Protein AF-A0A0Q3RUK0-F1 (afdb_monomer_lite)

Foldseek 3Di:
DPPPPDDDDDDPVVVVLVVLLVVLVVQCVDPDPVSHDDPVVNVVSNVPD

Structure (mmCIF, N/CA/C/O backbone):
data_AF-A0A0Q3RUK0-F1
#
_entry.id   AF-A0A0Q3RUK0-F1
#
loop_
_atom_site.group_PDB
_atom_site.id
_atom_site.type_symbol
_atom_site.label_atom_id
_atom_site.label_alt_id
_atom_site.label_comp_id
_atom_site.label_asym_id
_atom_site.label_entity_id
_atom_site.label_seq_id
_atom_site.pdbx_PDB_ins_code
_atom_site.Cartn_x
_atom_site.Cartn_y
_atom_site.Cartn_z
_atom_site.occupancy
_atom_site.B_iso_or_equiv
_atom_site.auth_seq_id
_atom_site.auth_comp_id
_atom_site.auth_asym_id
_atom_site.auth_atom_id
_atom_site.pdbx_PDB_model_num
ATOM 1 N N . GLU A 1 1 ? 1.594 14.034 -35.963 1.00 55.75 1 GLU A N 1
ATOM 2 C CA . GLU A 1 1 ? 1.905 12.664 -35.514 1.00 55.75 1 GLU A CA 1
ATOM 3 C C . GLU A 1 1 ? 2.752 12.670 -34.242 1.00 55.75 1 GLU A C 1
ATOM 5 O O . GLU A 1 1 ? 3.969 12.549 -34.301 1.00 55.75 1 GLU A O 1
ATOM 10 N N . ILE A 1 2 ? 2.118 12.870 -33.081 1.00 67.62 2 ILE A N 1
ATOM 11 C CA . ILE A 1 2 ? 2.741 12.549 -31.789 1.00 67.62 2 ILE A CA 1
ATOM 12 C C . ILE A 1 2 ? 2.559 11.042 -31.645 1.00 67.62 2 ILE A C 1
ATOM 14 O O . ILE A 1 2 ? 1.448 10.576 -31.400 1.00 67.62 2 ILE A O 1
ATOM 18 N N . LEU A 1 3 ? 3.622 10.289 -31.934 1.00 67.50 3 LEU A N 1
ATOM 19 C CA . LEU A 1 3 ? 3.639 8.848 -31.725 1.00 67.50 3 LEU A CA 1
ATOM 20 C C . LEU A 1 3 ? 3.380 8.579 -30.240 1.00 67.50 3 LEU A C 1
ATOM 22 O O . LEU A 1 3 ? 4.042 9.167 -29.389 1.00 67.50 3 LEU A O 1
ATOM 26 N N . ASP A 1 4 ? 2.410 7.706 -29.971 1.00 72.50 4 ASP A N 1
ATOM 27 C CA . ASP A 1 4 ? 2.091 7.117 -28.670 1.00 72.50 4 ASP A CA 1
ATOM 28 C C . ASP A 1 4 ? 3.381 6.632 -27.984 1.00 72.50 4 ASP A C 1
ATOM 30 O O . ASP A 1 4 ? 3.890 5.544 -28.271 1.00 72.50 4 ASP A O 1
ATOM 34 N N . LEU A 1 5 ? 3.971 7.486 -27.139 1.00 74.62 5 LEU A N 1
ATOM 35 C CA . LEU A 1 5 ? 5.178 7.155 -26.399 1.00 74.62 5 LEU A CA 1
ATOM 36 C C . LEU A 1 5 ? 4.759 6.222 -25.272 1.00 74.62 5 LEU A C 1
ATOM 38 O O . LEU A 1 5 ? 4.369 6.651 -24.187 1.00 74.62 5 LEU A O 1
ATOM 42 N N . ARG A 1 6 ? 4.822 4.924 -25.552 1.00 74.75 6 ARG A N 1
ATOM 43 C CA . ARG A 1 6 ? 4.617 3.909 -24.529 1.00 74.75 6 ARG A CA 1
ATOM 44 C C . ARG A 1 6 ? 5.715 4.05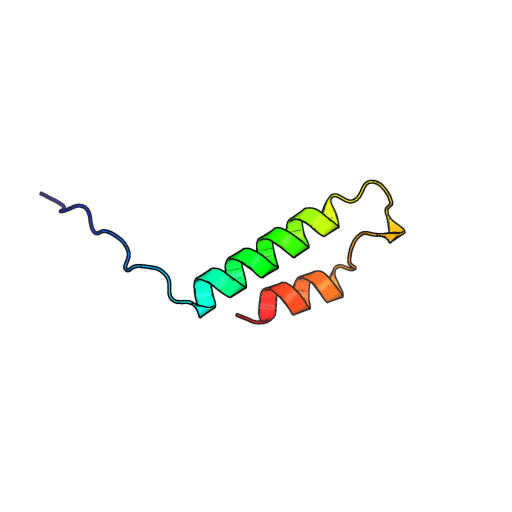5 -23.485 1.00 74.75 6 ARG A C 1
ATOM 46 O O . ARG A 1 6 ? 6.898 3.995 -23.823 1.00 74.75 6 ARG A O 1
ATOM 53 N N . SER A 1 7 ? 5.311 4.239 -22.231 1.00 78.06 7 SER A N 1
ATOM 54 C CA . SER A 1 7 ? 6.221 4.141 -21.094 1.00 78.06 7 SER A CA 1
ATOM 55 C C . SER A 1 7 ? 7.009 2.838 -21.188 1.00 78.06 7 SER A C 1
ATOM 57 O O . SER A 1 7 ? 6.474 1.810 -21.621 1.00 78.06 7 SER A O 1
ATOM 59 N N . SER A 1 8 ? 8.280 2.880 -20.792 1.00 85.25 8 SER A N 1
ATOM 60 C CA . SER A 1 8 ? 9.063 1.660 -20.634 1.00 85.25 8 SER A CA 1
ATOM 61 C C . SER A 1 8 ? 8.333 0.695 -19.694 1.00 85.25 8 SER A C 1
ATOM 63 O O . SER A 1 8 ? 7.637 1.153 -18.781 1.00 85.25 8 SER A O 1
ATOM 65 N N . PRO A 1 9 ? 8.473 -0.626 -19.899 1.00 89.62 9 PRO A N 1
ATOM 66 C CA . PRO A 1 9 ? 7.998 -1.596 -18.926 1.00 89.62 9 PRO A CA 1
ATOM 67 C C . PRO A 1 9 ? 8.535 -1.242 -17.532 1.00 89.62 9 PRO A C 1
ATOM 69 O O . PRO A 1 9 ? 9.689 -0.806 -17.439 1.00 89.62 9 PRO A O 1
ATOM 72 N N . PRO A 1 10 ? 7.724 -1.403 -16.476 1.00 88.88 10 PRO A N 1
ATOM 73 C CA . PRO A 1 10 ? 8.188 -1.163 -15.123 1.00 88.88 10 PRO A CA 1
ATOM 74 C C . PRO A 1 10 ? 9.334 -2.119 -14.785 1.00 88.88 10 PRO A C 1
ATOM 76 O O . PRO A 1 10 ? 9.398 -3.260 -15.248 1.00 88.88 10 PRO A O 1
ATOM 79 N N . THR A 1 11 ? 10.259 -1.630 -13.978 1.00 94.06 11 THR A N 1
ATOM 80 C CA . THR A 1 11 ? 11.299 -2.434 -13.347 1.00 94.06 11 THR A CA 1
ATOM 81 C C . THR A 1 11 ? 10.701 -3.285 -12.229 1.00 94.06 11 THR A C 1
ATOM 83 O O . THR A 1 11 ? 9.690 -2.924 -11.627 1.00 94.06 11 THR A O 1
ATOM 86 N N . THR A 1 12 ? 11.370 -4.383 -11.874 1.00 94.12 12 THR A N 1
ATOM 87 C CA . THR A 1 12 ? 10.964 -5.224 -10.734 1.00 94.12 12 THR A CA 1
ATOM 88 C C . THR A 1 12 ? 10.849 -4.423 -9.430 1.00 94.12 12 THR A C 1
ATOM 90 O O . THR A 1 12 ? 9.967 -4.693 -8.625 1.00 94.12 12 THR A O 1
ATOM 93 N N . ILE A 1 13 ? 11.680 -3.390 -9.245 1.00 93.31 13 ILE A N 1
ATOM 94 C CA . ILE A 1 13 ? 11.625 -2.500 -8.073 1.00 93.31 13 ILE A CA 1
ATOM 95 C C . ILE A 1 13 ? 10.316 -1.698 -8.053 1.00 93.31 13 ILE A C 1
ATOM 97 O O . ILE A 1 13 ? 9.669 -1.599 -7.012 1.00 93.31 13 ILE A O 1
ATOM 101 N N . GLU A 1 14 ? 9.897 -1.148 -9.197 1.00 93.31 14 GLU A N 1
ATOM 102 C CA . GLU A 1 14 ? 8.624 -0.424 -9.310 1.00 93.31 14 GLU A CA 1
ATOM 103 C C . GLU A 1 14 ? 7.429 -1.353 -9.066 1.00 93.31 14 GLU A C 1
ATOM 105 O O . GLU A 1 14 ? 6.490 -0.981 -8.363 1.00 93.31 14 GLU A O 1
ATOM 110 N N . GLU A 1 15 ? 7.472 -2.579 -9.592 1.00 94.69 15 GLU A N 1
ATOM 111 C CA . GLU A 1 15 ? 6.425 -3.582 -9.368 1.00 94.69 15 GLU A CA 1
ATOM 112 C C . GLU A 1 15 ? 6.300 -3.951 -7.883 1.00 94.69 15 GLU A C 1
ATOM 114 O O . GLU A 1 15 ? 5.199 -3.928 -7.324 1.00 94.69 15 GLU A O 1
ATOM 119 N N . GLU A 1 16 ? 7.420 -4.239 -7.217 1.00 94.50 16 GLU A N 1
ATOM 120 C CA . GLU A 1 16 ? 7.458 -4.543 -5.784 1.00 94.50 16 GLU A CA 1
ATOM 121 C C . GLU A 1 16 ? 6.971 -3.362 -4.935 1.00 94.50 16 GLU A C 1
ATOM 123 O O . GLU A 1 16 ? 6.194 -3.556 -3.991 1.00 94.50 16 GLU A O 1
ATOM 128 N N . GLY A 1 17 ? 7.359 -2.137 -5.301 1.00 94.06 17 GLY A N 1
ATOM 129 C CA . GLY A 1 17 ? 6.906 -0.918 -4.638 1.00 94.06 17 GLY A CA 1
ATOM 130 C C . GLY A 1 17 ? 5.395 -0.723 -4.743 1.00 94.06 17 GLY A C 1
ATOM 131 O O . GLY A 1 17 ? 4.722 -0.484 -3.737 1.00 94.06 17 GLY A O 1
ATOM 132 N N . ILE A 1 18 ? 4.824 -0.925 -5.934 1.00 94.25 18 ILE A N 1
ATOM 133 C CA . ILE A 1 18 ? 3.372 -0.868 -6.147 1.00 94.25 18 ILE A CA 1
ATOM 134 C C . ILE A 1 18 ? 2.661 -1.936 -5.311 1.00 94.25 18 ILE A C 1
ATOM 136 O O . ILE A 1 18 ? 1.672 -1.629 -4.641 1.00 94.25 18 ILE A O 1
ATOM 140 N N . VAL A 1 19 ? 3.158 -3.177 -5.301 1.00 95.81 19 VAL A N 1
ATOM 141 C CA . VAL A 1 19 ? 2.574 -4.254 -4.488 1.00 95.81 19 VAL A CA 1
ATOM 142 C C . VAL A 1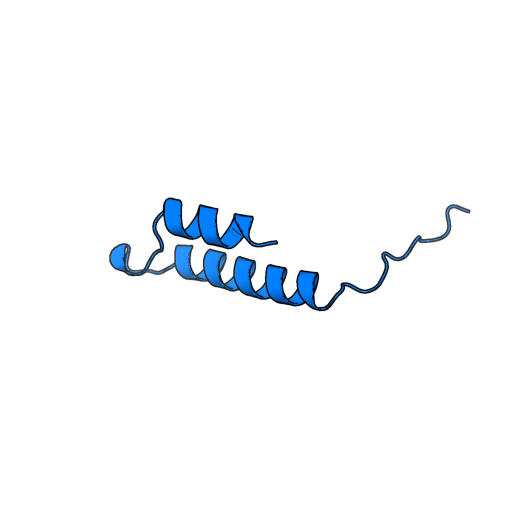 19 ? 2.585 -3.883 -3.004 1.00 95.81 19 VAL A C 1
ATOM 144 O O . VAL A 1 19 ? 1.576 -4.082 -2.320 1.00 95.81 19 VAL A O 1
ATOM 147 N N . LEU A 1 20 ? 3.683 -3.315 -2.492 1.00 94.94 20 LEU A N 1
ATOM 148 C CA . LEU A 1 20 ? 3.750 -2.874 -1.099 1.00 94.94 20 LEU A CA 1
ATOM 149 C C . LEU A 1 20 ? 2.746 -1.751 -0.815 1.00 94.94 20 LEU A C 1
ATOM 151 O O . LEU A 1 20 ? 1.980 -1.858 0.144 1.00 94.94 20 LEU A O 1
ATOM 155 N N . LEU A 1 21 ? 2.707 -0.715 -1.657 1.00 95.56 21 LEU A N 1
ATOM 156 C CA . LEU A 1 21 ? 1.785 0.415 -1.510 1.00 95.56 21 LEU A CA 1
ATOM 157 C C . LEU A 1 21 ? 0.326 -0.038 -1.504 1.00 95.56 21 LEU A C 1
ATOM 159 O O . LEU A 1 21 ? -0.448 0.387 -0.646 1.00 95.56 21 LEU A O 1
ATOM 163 N N . VAL A 1 22 ? -0.045 -0.943 -2.411 1.00 96.88 22 VAL A N 1
ATOM 164 C CA . VAL A 1 22 ? -1.399 -1.503 -2.472 1.00 96.88 22 VAL A CA 1
ATOM 165 C C . VAL A 1 22 ? -1.719 -2.271 -1.190 1.00 96.88 22 VAL A C 1
ATOM 167 O O . VAL A 1 22 ? -2.781 -2.060 -0.606 1.00 96.88 22 VAL A O 1
ATOM 170 N N . LYS A 1 23 ? -0.801 -3.107 -0.686 1.00 96.38 23 LYS A N 1
ATOM 171 C CA . LYS A 1 23 ? -0.999 -3.830 0.585 1.00 96.38 23 LYS A CA 1
ATOM 172 C C . LYS A 1 23 ? -1.201 -2.874 1.760 1.00 96.38 23 LYS A C 1
ATOM 174 O O . LYS A 1 23 ? -2.100 -3.097 2.566 1.00 96.38 23 LYS A O 1
ATOM 179 N N . VAL A 1 24 ? -0.407 -1.807 1.847 1.00 96.00 24 VAL A N 1
ATOM 180 C CA . VAL A 1 24 ? -0.545 -0.785 2.898 1.00 96.00 24 VAL A CA 1
ATOM 181 C C . VAL A 1 24 ? -1.893 -0.077 2.786 1.00 96.00 24 VAL A C 1
ATOM 183 O O . VAL A 1 24 ? -2.613 0.012 3.780 1.00 96.00 24 VAL A O 1
ATOM 186 N N . ALA A 1 25 ? -2.276 0.353 1.581 1.00 96.94 25 ALA A N 1
ATOM 187 C CA . ALA A 1 25 ? -3.562 0.997 1.335 1.00 96.94 25 ALA A CA 1
ATOM 188 C C . ALA A 1 25 ? -4.738 0.102 1.755 1.00 96.94 25 ALA A C 1
ATOM 190 O O . ALA A 1 25 ? -5.656 0.576 2.420 1.00 96.94 25 ALA A O 1
ATOM 191 N N . PHE A 1 26 ? -4.687 -1.198 1.446 1.00 97.25 26 PHE A N 1
ATOM 192 C CA . PHE A 1 26 ? -5.703 -2.154 1.890 1.00 97.25 26 PHE A CA 1
ATOM 193 C C . PHE A 1 26 ? -5.740 -2.319 3.412 1.00 97.25 26 PHE A C 1
ATOM 195 O O . PHE A 1 26 ? -6.826 -2.326 3.991 1.00 97.25 26 PHE A O 1
ATOM 202 N N . SER A 1 27 ? -4.588 -2.400 4.080 1.00 96.62 27 SER A N 1
ATOM 203 C CA . SER A 1 27 ? -4.530 -2.490 5.546 1.00 96.62 27 SER A CA 1
ATOM 204 C C . SER A 1 27 ? -5.151 -1.267 6.234 1.00 96.62 27 SER A C 1
ATOM 206 O O . SER A 1 27 ? -5.812 -1.404 7.264 1.00 96.62 27 SER A O 1
ATOM 208 N N . CYS A 1 28 ? -5.035 -0.073 5.642 1.00 96.88 28 CYS A N 1
ATOM 209 C CA . CYS A 1 28 ? -5.698 1.141 6.138 1.00 96.88 28 CYS A CA 1
ATOM 210 C C . CYS A 1 28 ? -7.236 1.049 6.131 1.00 96.88 28 CYS A C 1
ATOM 212 O O . CYS A 1 28 ? -7.894 1.749 6.902 1.00 96.88 28 CYS A O 1
ATOM 214 N N . LEU A 1 29 ? -7.817 0.181 5.297 1.00 96.94 29 LEU A N 1
ATOM 215 C CA . LEU A 1 29 ? -9.266 -0.012 5.165 1.00 96.94 29 LEU A CA 1
ATOM 216 C C . LEU A 1 29 ? -9.830 -1.069 6.131 1.00 96.94 29 LEU A C 1
ATOM 218 O O . LEU A 1 29 ? -11.019 -1.384 6.067 1.00 96.94 29 LEU A O 1
ATOM 222 N N . GLY A 1 30 ? -9.010 -1.619 7.035 1.00 95.94 30 GLY A N 1
ATOM 223 C CA . GLY A 1 30 ? -9.437 -2.633 8.001 1.00 95.94 30 GLY A CA 1
ATOM 224 C C . GLY A 1 30 ? -10.655 -2.202 8.834 1.00 95.94 30 GLY A C 1
ATOM 225 O O . GLY A 1 30 ? -10.717 -1.083 9.354 1.00 95.94 30 GLY A O 1
ATOM 226 N N . ALA A 1 31 ? -11.636 -3.099 8.992 1.00 95.06 31 ALA A N 1
ATOM 227 C CA . ALA A 1 31 ? -12.860 -2.819 9.752 1.00 95.06 31 ALA A CA 1
ATOM 228 C C . ALA A 1 31 ? -12.568 -2.504 11.230 1.00 95.06 31 ALA A C 1
ATOM 230 O O . ALA A 1 31 ? -13.168 -1.597 11.805 1.00 95.06 31 ALA A O 1
ATOM 231 N N . SER A 1 32 ? -11.606 -3.217 11.825 1.00 96.69 32 SER A N 1
ATOM 232 C CA . SER A 1 32 ? -11.089 -2.925 13.162 1.00 96.69 32 SER A CA 1
ATOM 233 C C . SER A 1 32 ? -10.052 -1.797 13.091 1.00 96.69 32 SER A C 1
ATOM 235 O O . SER A 1 32 ? -9.063 -1.939 12.369 1.00 96.69 32 SER A O 1
ATOM 237 N N . PRO A 1 33 ? -10.216 -0.702 13.859 1.00 95.19 33 PRO A N 1
ATOM 238 C CA . PRO A 1 33 ? -9.220 0.366 13.931 1.00 95.19 33 PRO A CA 1
ATOM 239 C C . PRO A 1 33 ? -7.836 -0.111 14.384 1.00 95.19 33 PRO A C 1
ATOM 241 O O . PRO A 1 33 ? -6.838 0.438 13.938 1.00 95.19 33 PRO A O 1
ATOM 244 N N . GLN A 1 34 ? -7.767 -1.140 15.235 1.00 95.75 34 GLN A N 1
ATOM 245 C CA . GLN A 1 34 ? -6.513 -1.673 15.782 1.00 95.75 34 GLN A CA 1
ATOM 246 C C . GLN A 1 34 ? -5.702 -2.469 14.753 1.00 95.75 34 GLN A C 1
ATOM 248 O O . GLN A 1 34 ? -4.505 -2.654 14.935 1.00 95.75 34 GLN A O 1
ATOM 253 N N . ALA A 1 35 ? -6.349 -2.949 13.688 1.00 94.50 35 ALA A N 1
ATOM 254 C CA . ALA A 1 35 ? -5.685 -3.647 12.590 1.00 94.50 35 ALA A CA 1
ATOM 255 C C . ALA A 1 35 ? -5.098 -2.688 11.540 1.00 94.50 35 ALA A C 1
ATOM 257 O O . ALA A 1 35 ? -4.370 -3.126 10.650 1.00 94.50 35 ALA A O 1
ATOM 258 N N . ARG A 1 36 ? -5.440 -1.395 11.605 1.00 97.81 36 ARG A N 1
ATOM 259 C CA . ARG A 1 36 ? -4.922 -0.387 10.678 1.00 97.81 36 ARG A CA 1
ATOM 260 C C . ARG A 1 36 ? -3.506 0.009 11.098 1.00 97.81 36 ARG A C 1
ATOM 262 O O . ARG A 1 36 ? -3.251 0.123 12.297 1.00 97.81 36 ARG A O 1
ATOM 269 N N . PRO A 1 37 ? -2.605 0.266 10.141 1.00 97.38 37 PRO A N 1
ATOM 270 C CA . PRO A 1 37 ? -1.283 0.779 10.457 1.00 97.38 37 PRO A CA 1
ATOM 271 C C . PRO A 1 37 ? -1.371 2.200 11.022 1.00 97.38 37 PRO A C 1
ATOM 273 O O . PRO A 1 37 ? -2.292 2.970 10.732 1.00 97.38 37 PRO A O 1
ATOM 276 N N . THR A 1 38 ? -0.367 2.567 11.802 1.00 97.31 38 THR A N 1
ATOM 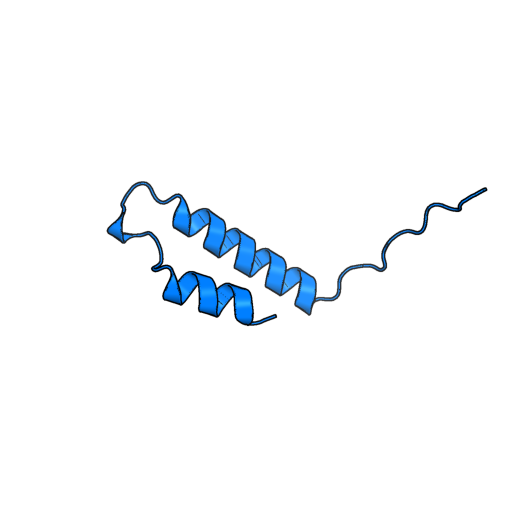277 C CA . THR A 1 38 ? -0.118 3.950 12.198 1.00 97.31 38 THR A CA 1
ATOM 278 C C . THR A 1 38 ? 0.359 4.770 10.999 1.00 97.31 38 THR A C 1
ATOM 280 O O . THR A 1 38 ? 0.972 4.254 10.064 1.00 97.31 38 THR A O 1
ATOM 283 N N . MET A 1 39 ? 0.155 6.089 11.036 1.00 95.50 39 MET A N 1
ATOM 284 C CA . MET A 1 39 ? 0.678 6.974 9.985 1.00 95.50 39 MET A CA 1
ATOM 285 C C . MET A 1 39 ? 2.209 6.932 9.870 1.00 95.50 39 MET A C 1
ATOM 287 O O . MET A 1 39 ? 2.739 7.155 8.785 1.00 95.50 39 MET A O 1
ATOM 291 N N . GLN A 1 40 ? 2.920 6.617 10.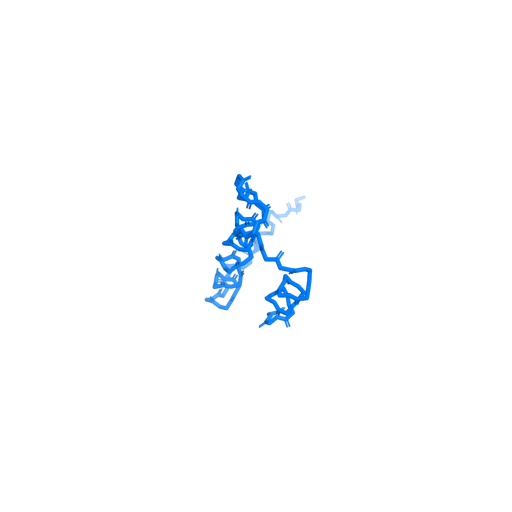958 1.00 96.75 40 GLN A N 1
ATOM 292 C CA . GLN A 1 40 ? 4.369 6.425 10.929 1.00 96.75 40 GLN A CA 1
ATOM 293 C C . GLN A 1 40 ? 4.754 5.189 10.104 1.00 96.75 40 GLN A C 1
ATOM 295 O O . GLN A 1 40 ? 5.656 5.275 9.274 1.00 96.75 40 GLN A O 1
ATOM 300 N N . GLU A 1 41 ? 4.057 4.066 10.289 1.00 95.31 41 GLU A N 1
ATOM 301 C CA . GLU A 1 41 ? 4.281 2.843 9.505 1.00 95.31 41 GLU A CA 1
ATOM 302 C C . GLU A 1 41 ? 3.930 3.050 8.024 1.00 95.31 41 GLU A C 1
ATOM 304 O O . GLU A 1 41 ? 4.668 2.598 7.150 1.00 95.31 41 GLU A O 1
ATOM 309 N N . VAL A 1 42 ? 2.855 3.792 7.727 1.00 95.44 42 VAL A N 1
ATOM 310 C CA . VAL A 1 42 ? 2.495 4.162 6.346 1.00 95.44 42 VAL A CA 1
ATOM 311 C C . VAL A 1 42 ? 3.598 5.001 5.699 1.00 95.44 42 VAL A C 1
ATOM 313 O O . VAL A 1 42 ? 4.025 4.685 4.590 1.00 95.44 42 VAL A O 1
ATOM 316 N N . TYR A 1 43 ? 4.095 6.030 6.396 1.00 94.88 43 TYR A N 1
ATOM 317 C CA . TYR A 1 43 ? 5.169 6.888 5.891 1.00 94.88 43 TYR A CA 1
ATOM 318 C C . TYR A 1 43 ? 6.435 6.081 5.587 1.00 94.88 43 TYR A C 1
ATOM 320 O O . TYR A 1 43 ? 6.973 6.176 4.485 1.00 94.88 43 TYR A O 1
ATOM 328 N N . GLN A 1 44 ? 6.857 5.230 6.526 1.00 93.81 44 GLN A N 1
ATOM 329 C CA . GLN A 1 44 ? 8.023 4.362 6.360 1.00 93.81 44 GLN A CA 1
ATOM 330 C C . GLN A 1 44 ? 7.878 3.448 5.136 1.00 93.81 44 GLN A C 1
ATOM 332 O O . GLN A 1 44 ? 8.776 3.408 4.290 1.00 93.81 44 GLN A O 1
ATOM 337 N N . ALA A 1 45 ? 6.727 2.785 4.987 1.00 91.25 45 ALA A N 1
ATOM 338 C CA . ALA A 1 45 ? 6.469 1.908 3.850 1.00 91.25 45 ALA A CA 1
ATOM 339 C C . ALA A 1 45 ? 6.463 2.663 2.511 1.00 91.25 45 ALA A C 1
ATOM 341 O O . ALA A 1 45 ? 6.997 2.154 1.535 1.00 91.25 45 ALA A O 1
ATOM 342 N N . SER A 1 46 ? 5.919 3.884 2.467 1.00 86.06 46 SER A N 1
ATOM 343 C CA . SER A 1 46 ? 5.897 4.714 1.251 1.00 86.06 46 SER A CA 1
ATOM 344 C C . SER A 1 46 ? 7.229 5.391 0.910 1.00 86.06 46 SER A C 1
ATOM 346 O O . SER A 1 46 ? 7.374 5.904 -0.190 1.00 86.06 46 SER A O 1
ATOM 348 N N . SER A 1 47 ? 8.185 5.410 1.844 1.00 85.12 47 SER A N 1
ATOM 349 C CA . SER A 1 47 ? 9.502 6.047 1.678 1.00 85.12 47 SER A CA 1
ATOM 350 C C . SER A 1 47 ? 10.612 5.086 1.234 1.00 85.12 47 SER A C 1
ATOM 352 O O . SER A 1 47 ? 11.765 5.492 1.128 1.00 85.12 47 SER A O 1
ATOM 354 N N . SER A 1 48 ? 10.282 3.804 1.040 1.00 70.88 48 SER A N 1
ATOM 355 C CA . SER A 1 48 ? 11.258 2.730 0.797 1.00 70.88 48 SER A CA 1
ATOM 356 C C . SER A 1 48 ? 11.554 2.470 -0.689 1.00 7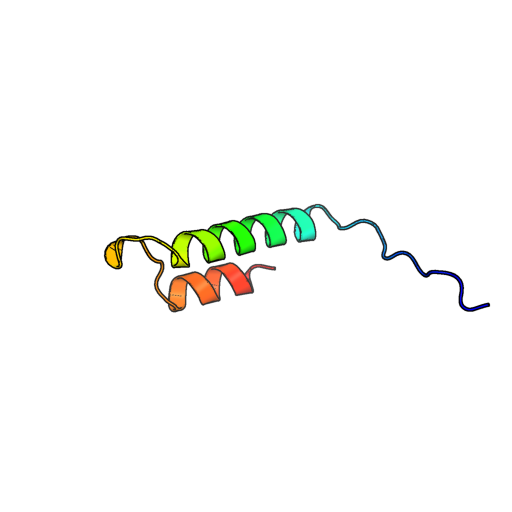0.88 48 SER A C 1
ATOM 358 O O . SER A 1 48 ? 12.316 1.554 -0.994 1.00 70.88 48 SER A O 1
ATOM 360 N N . PHE A 1 49 ? 10.975 3.263 -1.594 1.00 64.69 49 PHE A N 1
ATOM 361 C CA . PHE A 1 49 ? 11.183 3.221 -3.045 1.00 64.69 49 PHE A CA 1
ATOM 362 C C . PHE A 1 49 ? 11.118 4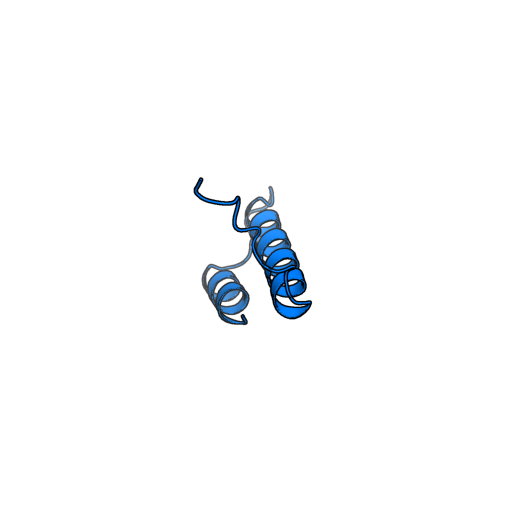.628 -3.634 1.00 64.69 49 PHE A C 1
ATOM 364 O O . PHE A 1 49 ? 10.312 5.440 -3.123 1.00 64.69 49 PHE A O 1
#

Radius of gyration: 15.59 Å; chains: 1; bounding box: 24×18×51 Å

Secondary structure (DSSP, 8-state):
-----PPPPPPHHHHHHHHHHHHHHHHHT-SSGGGSPPHHHHHHHHT--

Organism: Setaria italica (NCBI:txid4555)

Sequence (49 aa):
EILDLRSSPPTTIEEEGIVLLVKVAFSCLGASPQARPTMQEVYQASSSF

pLDDT: mean 89.84, std 10.38, range [55.75, 97.81]